Protein AF-A0A967WYF0-F1 (afdb_monomer_lite)

Sequence (101 aa):
PEKAGAIAKSAGIEVDSYGFCQTQPFQPVETSRRGVYVCGAFAEPKDIPDSVIEAGGAAAAALATIGQARGTLVVPPEYPPEAPVSPEEEPRVGVFICSCG

Foldseek 3Di:
DVCLVVVCVVVVFDADPVSAFDDDPVGLQDTPDPLHGDADPSSHDDDLLRRLVSVVVNVVSNCVVCVVCPPVPDDDDDDDPDDDDDPPDDDDDDDDDDPSD

pLDDT: mean 90.47, std 8.43, range [52.16, 97.12]

Secondary structure (DSSP, 8-state):
-TTHHHHHHHTT--B-TTSSBP-BTTBTTB-SSTT-B--GGGTSS--HHHHHHHHHHHHHHHHHHHGGGTTTTPPPP-PPPPPPPPTTSPP----------

Structure (mmCIF, N/CA/C/O backbone):
data_AF-A0A967WYF0-F1
#
_entry.id   AF-A0A967WYF0-F1
#
loop_
_atom_site.group_PDB
_atom_site.id
_atom_site.type_symbol
_atom_site.label_atom_id
_atom_site.label_alt_id
_atom_site.label_comp_id
_atom_site.label_asym_id
_atom_site.label_entity_id
_atom_site.label_seq_id
_atom_site.pdbx_PDB_ins_code
_atom_site.Cartn_x
_atom_site.Cartn_y
_atom_site.Cartn_z
_atom_site.occupancy
_atom_site.B_iso_or_equiv
_atom_site.auth_seq_id
_atom_site.auth_comp_id
_atom_site.auth_asym_id
_atom_site.auth_atom_id
_atom_site.pdbx_PDB_model_num
ATOM 1 N N . PRO A 1 1 ? -14.049 12.639 1.371 1.00 56.12 1 PRO A N 1
ATOM 2 C CA . PRO A 1 1 ? -14.210 12.470 -0.099 1.00 56.12 1 PRO A CA 1
ATOM 3 C C . PRO A 1 1 ? -15.613 11.946 -0.441 1.00 56.12 1 PRO A C 1
ATOM 5 O O . PRO A 1 1 ? -16.011 10.923 0.101 1.00 56.12 1 PRO A O 1
ATOM 8 N N . GLU A 1 2 ? -16.362 12.627 -1.313 1.00 64.62 2 GLU A N 1
ATOM 9 C CA . GLU A 1 2 ? -17.789 12.351 -1.608 1.00 64.62 2 GLU A CA 1
ATOM 10 C C . GLU A 1 2 ? -18.101 10.877 -1.944 1.00 64.62 2 GLU A C 1
ATOM 12 O O . GLU A 1 2 ? -19.165 10.364 -1.611 1.00 64.62 2 GLU A O 1
ATOM 17 N N . LYS A 1 3 ? -17.147 10.164 -2.557 1.00 74.56 3 LYS A N 1
ATOM 18 C CA . LYS A 1 3 ? -17.289 8.750 -2.953 1.00 74.56 3 LYS A CA 1
ATOM 19 C C . LYS A 1 3 ? -16.728 7.741 -1.945 1.00 74.56 3 LYS A C 1
ATOM 21 O O . LYS A 1 3 ? -16.908 6.540 -2.133 1.00 74.56 3 LYS A O 1
ATOM 26 N N . ALA A 1 4 ? -16.061 8.197 -0.885 1.00 79.94 4 ALA A N 1
ATOM 27 C CA . ALA A 1 4 ? -15.383 7.318 0.069 1.00 79.94 4 ALA A CA 1
ATOM 28 C C . ALA A 1 4 ? -16.359 6.366 0.777 1.00 79.94 4 ALA A C 1
ATOM 30 O O . ALA A 1 4 ? -16.087 5.174 0.863 1.00 79.94 4 ALA A O 1
ATOM 31 N N . GLY A 1 5 ? -17.544 6.850 1.168 1.00 85.81 5 GLY A N 1
ATOM 32 C CA . GLY A 1 5 ? -18.572 6.011 1.794 1.00 85.81 5 GLY A CA 1
ATOM 33 C C . GLY A 1 5 ? -19.100 4.896 0.882 1.00 85.81 5 GLY A C 1
ATOM 34 O O . GLY A 1 5 ? -19.358 3.786 1.343 1.00 85.81 5 GLY A O 1
ATOM 35 N N . ALA A 1 6 ? -19.209 5.145 -0.428 1.00 88.81 6 ALA A N 1
ATOM 36 C CA . ALA A 1 6 ? -19.631 4.123 -1.387 1.00 88.81 6 ALA A CA 1
ATOM 37 C C . ALA A 1 6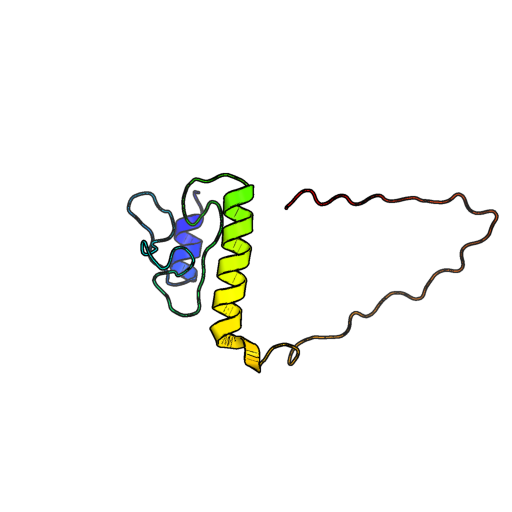 ? -18.571 3.019 -1.549 1.00 88.81 6 ALA A C 1
ATOM 39 O O . ALA A 1 6 ? -18.914 1.835 -1.615 1.00 88.81 6 ALA A O 1
ATOM 40 N N . ILE A 1 7 ? -17.289 3.400 -1.570 1.00 88.94 7 ILE A N 1
ATOM 41 C CA . ILE A 1 7 ? -16.162 2.459 -1.626 1.00 88.94 7 ILE A CA 1
ATOM 42 C C . ILE A 1 7 ? -16.082 1.662 -0.324 1.00 88.94 7 ILE A C 1
ATOM 44 O O . ILE A 1 7 ? -16.019 0.439 -0.385 1.00 88.94 7 ILE A O 1
ATOM 48 N N . ALA A 1 8 ? -16.175 2.323 0.832 1.00 93.44 8 ALA A N 1
ATOM 49 C CA . ALA A 1 8 ? -16.162 1.672 2.140 1.00 93.44 8 ALA A CA 1
ATOM 50 C C . ALA A 1 8 ? -17.283 0.632 2.268 1.00 93.44 8 ALA A C 1
ATOM 52 O O . ALA A 1 8 ? -17.031 -0.519 2.618 1.00 93.44 8 ALA A O 1
ATOM 53 N N . LYS A 1 9 ? -18.508 0.990 1.863 1.00 93.44 9 LYS A N 1
ATOM 54 C CA . LYS A 1 9 ? -19.650 0.068 1.835 1.00 93.44 9 LYS A CA 1
ATOM 55 C C . LYS A 1 9 ? -19.420 -1.121 0.898 1.00 93.44 9 LYS A C 1
ATOM 57 O O . LYS A 1 9 ? -19.695 -2.254 1.279 1.00 93.44 9 LYS A O 1
ATOM 62 N N . SER A 1 10 ? -18.903 -0.881 -0.307 1.00 92.62 10 SER A N 1
ATOM 63 C CA . SER A 1 10 ? -18.611 -1.946 -1.285 1.00 92.62 10 SER A CA 1
ATOM 64 C C . SER A 1 10 ? -17.487 -2.871 -0.806 1.00 92.62 10 SER A C 1
ATOM 66 O O . SER A 1 10 ? -17.520 -4.079 -1.029 1.00 92.62 10 SER A O 1
ATOM 68 N N . ALA A 1 11 ? -16.509 -2.306 -0.101 1.00 92.62 11 ALA A N 1
ATOM 69 C CA . ALA A 1 11 ? -15.426 -3.024 0.548 1.00 92.62 11 ALA A CA 1
ATOM 70 C C . ALA A 1 11 ? -15.814 -3.574 1.931 1.00 92.62 11 ALA A C 1
ATOM 72 O O . ALA A 1 11 ? -14.972 -4.193 2.565 1.00 92.62 11 ALA A O 1
ATOM 73 N N . GLY A 1 12 ? -17.051 -3.400 2.405 1.00 95.69 12 GLY A N 1
ATOM 74 C CA . GLY A 1 12 ? -17.504 -3.900 3.706 1.00 95.69 12 GLY A CA 1
ATOM 75 C C . GLY A 1 12 ? -16.617 -3.484 4.884 1.00 95.69 12 GLY A C 1
ATOM 76 O O . GLY A 1 12 ? -16.373 -4.313 5.756 1.00 95.69 12 GLY A O 1
ATOM 77 N N . ILE A 1 13 ? -16.104 -2.251 4.874 1.00 96.56 13 ILE A N 1
ATOM 78 C CA . ILE A 1 13 ? -15.282 -1.675 5.947 1.00 96.56 13 ILE A CA 1
ATOM 79 C C . ILE A 1 13 ? -16.029 -0.541 6.646 1.00 96.56 13 ILE A C 1
ATOM 81 O O . ILE A 1 13 ? -16.864 0.141 6.047 1.00 96.56 13 ILE A O 1
ATOM 85 N N . GLU A 1 14 ? -15.717 -0.348 7.920 1.00 96.19 14 GLU A N 1
ATOM 86 C CA . GLU A 1 14 ? -16.271 0.718 8.747 1.00 96.19 14 GLU A CA 1
ATOM 87 C C . GLU A 1 14 ? -15.532 2.036 8.506 1.00 96.19 14 GLU A C 1
ATOM 89 O O . GLU A 1 14 ? -14.349 2.062 8.150 1.00 96.19 14 GLU A O 1
ATOM 94 N N . VAL A 1 15 ? -16.251 3.137 8.708 1.00 94.75 15 VAL A N 1
ATOM 95 C CA . VAL A 1 15 ? -15.702 4.492 8.673 1.00 94.75 15 VAL A CA 1
ATOM 96 C C . VAL A 1 15 ? -15.937 5.176 10.010 1.00 94.75 15 VAL A C 1
ATOM 98 O O . VAL A 1 15 ? -16.920 4.880 10.691 1.00 94.75 15 VAL A O 1
ATOM 101 N N . ASP A 1 16 ? -15.041 6.085 10.367 1.00 93.25 16 ASP A N 1
ATOM 102 C CA . ASP A 1 16 ? -15.153 6.889 11.577 1.00 93.25 16 ASP A CA 1
ATOM 103 C C . ASP A 1 16 ? -16.221 7.996 11.436 1.00 93.25 16 ASP A C 1
ATOM 105 O O . ASP A 1 16 ? -16.887 8.150 10.405 1.00 93.25 16 ASP A O 1
ATOM 109 N N . SER A 1 17 ? -16.378 8.819 12.478 1.00 92.62 17 SER A N 1
ATOM 110 C CA . SER A 1 17 ? -17.332 9.938 12.486 1.00 92.62 17 SER A CA 1
ATOM 111 C C . SER A 1 17 ? -17.039 11.037 11.457 1.00 92.62 17 SER A C 1
ATOM 113 O O . SER A 1 17 ? -17.891 11.892 11.220 1.00 92.62 17 SER A O 1
ATOM 115 N N . TYR A 1 18 ? -15.846 11.039 10.865 1.00 91.62 18 TYR A N 1
ATOM 116 C CA . TYR A 1 18 ? -15.395 12.000 9.861 1.00 91.62 18 TYR A CA 1
ATOM 117 C C . TYR A 1 18 ? -15.435 11.416 8.437 1.00 91.62 18 TYR A C 1
ATOM 119 O O . TYR A 1 18 ? -15.216 12.139 7.462 1.00 91.62 18 TYR A O 1
ATOM 127 N N . GLY A 1 19 ? -15.762 10.128 8.297 1.00 91.25 19 GLY A N 1
ATOM 128 C CA . GLY A 1 19 ? -15.833 9.424 7.021 1.00 91.25 19 GLY A CA 1
ATOM 129 C C . GLY A 1 19 ? -14.484 8.916 6.501 1.00 91.25 19 GLY A C 1
ATOM 130 O O . GLY A 1 19 ? -14.385 8.621 5.304 1.00 91.25 19 GLY A O 1
ATOM 131 N N . PHE A 1 20 ? -13.464 8.825 7.358 1.00 93.62 20 PHE A N 1
ATOM 132 C CA . PHE A 1 20 ? -12.204 8.126 7.081 1.00 93.62 20 PHE A CA 1
ATOM 133 C C . PHE A 1 20 ? -12.306 6.657 7.479 1.00 93.62 20 PHE A C 1
ATOM 135 O O . PHE A 1 20 ? -13.260 6.247 8.136 1.00 93.62 20 PHE A O 1
ATOM 142 N N . CYS A 1 21 ? -11.355 5.834 7.048 1.00 95.44 21 CYS A N 1
ATOM 143 C CA . CYS A 1 21 ? -11.331 4.428 7.430 1.00 95.44 21 CYS A CA 1
ATOM 144 C C . CYS A 1 21 ? -11.205 4.279 8.949 1.00 95.44 21 CYS A C 1
ATOM 146 O O . CYS A 1 21 ? -10.296 4.836 9.555 1.00 95.44 21 CYS A O 1
ATOM 148 N N . GLN A 1 22 ? -12.063 3.460 9.555 1.00 95.31 22 GLN A N 1
ATOM 149 C CA . GLN A 1 22 ? -11.897 3.098 10.957 1.00 95.31 22 GLN A CA 1
ATOM 150 C C . GLN A 1 22 ? -10.697 2.147 11.100 1.00 95.31 22 GLN A C 1
ATOM 152 O O . GLN A 1 22 ? -10.676 1.074 10.491 1.00 95.31 22 GLN A O 1
ATOM 157 N N . THR A 1 23 ? -9.720 2.534 11.919 1.00 95.19 23 THR A N 1
ATOM 158 C CA . THR A 1 23 ? -8.519 1.746 12.255 1.00 95.19 23 THR A CA 1
ATOM 159 C C . THR A 1 23 ? -8.358 1.647 13.778 1.00 95.19 23 THR A C 1
ATOM 161 O O . THR A 1 23 ? -9.156 2.216 14.536 1.00 95.19 23 THR A O 1
ATOM 164 N N . GLN A 1 24 ? -7.357 0.891 14.248 1.00 92.44 24 GLN A N 1
ATOM 165 C CA . GLN A 1 24 ? -6.993 0.825 15.669 1.00 92.44 24 GLN A CA 1
ATOM 166 C C . GLN A 1 24 ? -5.605 1.430 15.928 1.00 92.44 24 GLN A C 1
ATOM 168 O O . GLN A 1 24 ? -4.722 1.280 15.084 1.00 92.44 24 GLN A O 1
ATOM 173 N N . PRO A 1 25 ? -5.350 2.020 17.116 1.00 89.00 25 PRO A N 1
ATOM 174 C CA . PRO A 1 25 ? -4.093 2.722 17.408 1.00 89.00 25 PRO A CA 1
ATOM 175 C C . PRO A 1 25 ? -2.809 1.909 17.184 1.00 89.00 25 PRO A C 1
ATOM 177 O O . PRO A 1 25 ? -1.777 2.469 16.834 1.00 89.00 25 PRO A O 1
ATOM 180 N N . PHE A 1 26 ? -2.858 0.587 17.379 1.00 92.38 26 PHE A N 1
ATOM 181 C CA . PHE A 1 26 ? -1.705 -0.308 17.205 1.00 92.38 26 PHE A CA 1
ATOM 182 C C . PHE A 1 26 ? -1.744 -1.116 15.901 1.00 92.38 26 PHE A C 1
ATOM 184 O O . PHE A 1 26 ? -0.888 -1.968 15.678 1.00 92.38 26 PHE A O 1
ATOM 191 N N . GLN A 1 27 ? -2.740 -0.867 15.051 1.00 92.94 27 GLN A N 1
ATOM 192 C CA . GLN A 1 27 ? -2.933 -1.515 13.752 1.00 92.94 27 GLN A CA 1
ATOM 193 C C . GLN A 1 27 ? -3.389 -0.458 12.728 1.00 92.94 27 GLN A C 1
ATOM 195 O O . GLN A 1 27 ? -4.497 -0.544 12.197 1.00 92.94 27 GLN A O 1
ATOM 200 N N . PRO A 1 28 ? -2.561 0.569 12.456 1.00 93.44 28 PRO A N 1
ATOM 201 C CA . PRO A 1 28 ? -2.987 1.757 11.707 1.00 93.44 28 PRO A CA 1
ATOM 202 C C . PRO A 1 28 ? -3.302 1.476 10.230 1.00 93.44 28 PRO A C 1
ATOM 204 O O . PRO A 1 28 ? -3.989 2.259 9.586 1.00 93.44 28 PRO A O 1
ATOM 207 N N . VAL A 1 29 ? -2.830 0.347 9.695 1.00 96.81 29 VAL A N 1
ATOM 208 C CA . VAL A 1 29 ? -3.069 -0.076 8.306 1.00 96.81 29 VAL A CA 1
ATOM 209 C C . VAL A 1 29 ? -4.160 -1.142 8.180 1.00 96.81 29 VAL A C 1
ATOM 211 O O . VAL A 1 29 ? -4.502 -1.538 7.066 1.00 96.81 29 VAL A O 1
ATOM 214 N N . GLU A 1 30 ? -4.704 -1.641 9.294 1.00 96.81 30 GLU A N 1
ATOM 215 C CA 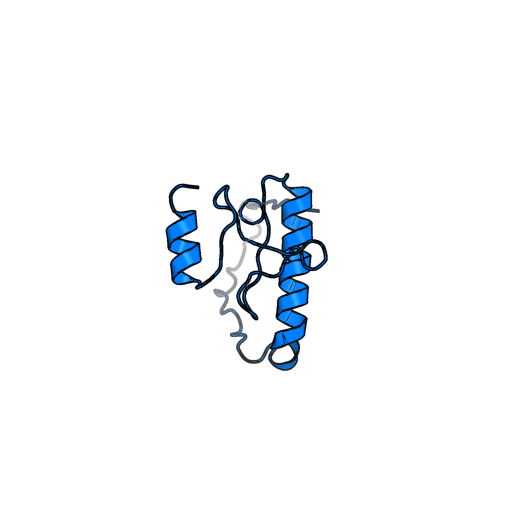. GLU A 1 30 ? -5.782 -2.632 9.283 1.00 96.81 30 GLU A CA 1
ATOM 216 C C . GLU A 1 30 ? -7.144 -1.942 9.329 1.00 96.81 30 GLU A C 1
ATOM 218 O O . GLU A 1 30 ? -7.387 -1.044 10.133 1.00 96.81 30 GLU A O 1
ATOM 223 N N . THR A 1 31 ? -8.050 -2.386 8.460 1.00 97.06 31 THR A N 1
ATOM 224 C CA . THR A 1 31 ? -9.450 -1.947 8.487 1.00 97.06 31 THR A CA 1
ATOM 225 C C . THR A 1 31 ? -10.275 -2.831 9.423 1.00 97.06 31 THR A C 1
ATOM 227 O O . THR A 1 31 ? -9.806 -3.866 9.897 1.00 97.06 31 THR A O 1
ATOM 230 N N . SER A 1 32 ? -11.556 -2.506 9.616 1.00 96.38 32 SER A N 1
ATOM 231 C CA . SER A 1 32 ? -12.483 -3.391 10.339 1.00 96.38 32 SER A CA 1
ATOM 232 C C . SER A 1 32 ? -12.696 -4.760 9.668 1.00 96.38 32 SER A C 1
ATOM 234 O O . SER A 1 32 ? -13.195 -5.691 10.305 1.00 96.38 32 SER A O 1
ATOM 236 N N . ARG A 1 33 ? -12.308 -4.924 8.391 1.00 96.00 33 ARG A N 1
ATOM 237 C CA . ARG A 1 33 ? -12.411 -6.189 7.655 1.00 96.00 33 ARG A CA 1
ATOM 238 C C . ARG A 1 33 ? -11.041 -6.833 7.475 1.00 96.00 33 ARG A C 1
ATOM 240 O O . ARG A 1 33 ? -10.194 -6.343 6.730 1.00 96.00 33 ARG A O 1
ATOM 247 N N . ARG A 1 34 ? -10.862 -8.017 8.065 1.00 94.50 34 ARG A N 1
ATOM 248 C CA . ARG A 1 34 ? -9.642 -8.821 7.903 1.00 94.50 34 ARG A CA 1
ATOM 249 C C . ARG A 1 34 ? -9.328 -9.077 6.423 1.00 94.50 34 ARG A C 1
ATOM 251 O O . ARG A 1 34 ? -10.206 -9.460 5.652 1.00 94.50 34 ARG A O 1
ATOM 258 N N . GLY A 1 35 ? -8.060 -8.902 6.052 1.00 94.00 35 GLY A N 1
ATOM 259 C CA . GLY A 1 35 ? -7.585 -9.042 4.671 1.00 94.00 35 GLY A CA 1
ATOM 260 C C . GLY A 1 35 ? -7.832 -7.811 3.792 1.00 94.00 35 GLY A C 1
ATOM 261 O O . GLY A 1 35 ? -7.456 -7.826 2.622 1.00 94.00 35 GLY A O 1
ATOM 262 N N . VAL A 1 36 ? -8.434 -6.749 4.337 1.00 96.25 36 VAL A N 1
ATOM 263 C CA . VAL A 1 36 ? -8.481 -5.420 3.721 1.00 96.25 36 VAL A CA 1
ATOM 264 C C . VAL A 1 36 ? -7.654 -4.462 4.556 1.00 96.25 36 VAL A C 1
ATOM 266 O O . VAL A 1 36 ? -7.826 -4.368 5.772 1.00 96.25 36 VAL A O 1
ATOM 269 N N . TYR A 1 37 ? -6.782 -3.738 3.870 1.00 96.88 37 TYR A N 1
ATOM 270 C CA . TYR A 1 37 ? -5.829 -2.810 4.458 1.00 96.88 37 TYR A CA 1
ATOM 271 C C . TYR A 1 37 ? -6.055 -1.410 3.892 1.00 96.88 37 TYR A C 1
ATOM 273 O O . TYR A 1 37 ? -6.606 -1.258 2.797 1.00 96.88 37 TYR A O 1
ATOM 281 N N . VAL A 1 38 ? -5.631 -0.396 4.638 1.00 96.62 38 VAL A N 1
ATOM 282 C CA . VAL A 1 38 ? -5.739 1.015 4.263 1.00 96.62 38 VAL A CA 1
ATOM 283 C C . VAL A 1 38 ? -4.371 1.688 4.329 1.00 96.62 38 VAL A C 1
ATOM 285 O O . VAL A 1 38 ? -3.522 1.318 5.134 1.00 96.62 38 VAL A O 1
ATOM 288 N N . CYS A 1 39 ? -4.160 2.674 3.463 1.00 96.12 39 CYS A N 1
ATOM 289 C CA . CYS A 1 39 ? -3.018 3.575 3.509 1.00 96.12 39 CYS A CA 1
ATOM 290 C C . CYS A 1 39 ? -3.391 4.939 2.918 1.00 96.12 39 CYS A C 1
ATOM 292 O O . CYS A 1 39 ? -4.305 5.053 2.091 1.00 96.12 39 CYS A O 1
ATOM 294 N N . GLY A 1 40 ? -2.645 5.967 3.303 1.00 94.94 40 GLY A N 1
ATOM 295 C CA . GLY A 1 40 ? -2.754 7.310 2.752 1.00 94.94 40 GLY A CA 1
ATOM 296 C C . GLY A 1 40 ? -3.954 8.092 3.276 1.00 94.94 40 GLY A C 1
ATOM 297 O O . GLY A 1 40 ? -4.513 7.808 4.336 1.00 94.94 40 GLY A O 1
ATOM 298 N N . ALA A 1 41 ? -4.366 9.100 2.509 1.00 93.88 41 ALA A N 1
ATOM 299 C CA . ALA A 1 41 ? -5.332 10.109 2.949 1.00 93.88 41 ALA A CA 1
ATOM 300 C C . ALA A 1 41 ? -6.752 9.582 3.248 1.00 93.88 41 ALA A C 1
ATOM 302 O O . ALA A 1 41 ? -7.567 10.310 3.808 1.00 93.88 41 ALA A O 1
ATOM 303 N N . PHE A 1 42 ? -7.087 8.344 2.859 1.00 94.19 42 PHE A N 1
ATOM 304 C CA . PHE A 1 42 ? -8.357 7.732 3.260 1.00 94.19 42 PHE A CA 1
ATOM 305 C C . PHE A 1 42 ? -8.315 7.160 4.685 1.00 94.19 42 PHE A C 1
ATOM 307 O O . PHE A 1 42 ? -9.369 7.057 5.308 1.00 94.19 42 PHE A O 1
ATOM 314 N N . ALA A 1 43 ? -7.135 6.817 5.214 1.00 94.00 43 ALA A N 1
ATOM 315 C CA . ALA A 1 43 ? -7.016 6.373 6.603 1.00 94.00 43 ALA A CA 1
ATOM 316 C C . ALA A 1 43 ? -7.227 7.543 7.576 1.00 94.00 43 ALA A C 1
ATOM 318 O O . ALA A 1 43 ? -7.926 7.395 8.563 1.00 94.00 43 ALA A O 1
ATOM 319 N N . GLU A 1 44 ? -6.657 8.706 7.256 1.00 93.38 44 GLU A N 1
ATOM 320 C CA . GLU A 1 44 ? -6.783 9.975 7.987 1.00 93.38 44 GLU A CA 1
ATOM 321 C C . GLU A 1 44 ? -6.065 11.085 7.188 1.00 93.38 44 GLU A C 1
ATOM 323 O O . GLU A 1 44 ? -5.267 10.760 6.297 1.00 93.38 44 GLU A O 1
ATOM 328 N N . PRO A 1 45 ? -6.310 12.383 7.463 1.00 93.62 45 PRO A N 1
ATOM 329 C CA . PRO A 1 45 ? -5.552 13.481 6.865 1.00 93.62 45 PRO A CA 1
ATOM 330 C C . PRO A 1 45 ? -4.062 13.398 7.218 1.00 93.62 45 PRO A C 1
ATOM 332 O O . PRO A 1 45 ? -3.696 13.494 8.385 1.00 93.62 45 PRO A O 1
ATOM 335 N N . LYS A 1 46 ? -3.204 13.264 6.206 1.00 92.69 46 LYS A N 1
ATOM 336 C CA . LYS A 1 46 ? -1.748 13.165 6.364 1.00 92.69 46 LYS A CA 1
ATOM 337 C C . LYS A 1 46 ? -1.007 13.648 5.123 1.00 92.69 46 LYS A C 1
ATOM 339 O O . LYS A 1 46 ? -1.638 13.923 4.097 1.00 92.69 46 LYS A O 1
ATOM 344 N N . ASP A 1 47 ? 0.313 13.764 5.223 1.00 94.69 47 ASP A N 1
ATOM 345 C CA . ASP A 1 47 ? 1.170 14.183 4.119 1.00 94.69 47 ASP A CA 1
ATOM 346 C C . ASP A 1 47 ? 1.601 13.011 3.210 1.00 94.69 47 ASP A C 1
ATOM 348 O O . ASP A 1 47 ? 1.152 11.865 3.345 1.00 94.69 47 ASP A O 1
ATOM 352 N N . ILE A 1 48 ? 2.406 13.328 2.192 1.00 94.19 48 ILE A N 1
ATOM 353 C CA . ILE A 1 48 ? 2.872 12.345 1.206 1.00 94.19 48 ILE A CA 1
ATOM 354 C C . ILE A 1 48 ? 3.821 11.316 1.846 1.00 94.19 48 ILE A C 1
ATOM 356 O O . ILE A 1 48 ? 3.556 10.128 1.655 1.00 94.19 48 ILE A O 1
ATOM 360 N N . PRO A 1 49 ? 4.882 11.709 2.583 1.00 93.75 49 PRO A N 1
ATOM 361 C CA . PRO A 1 49 ? 5.754 10.754 3.268 1.00 93.75 49 PRO A CA 1
ATOM 362 C C . PRO A 1 49 ? 4.996 9.745 4.131 1.00 93.75 49 PRO A C 1
ATOM 364 O O . PRO A 1 49 ? 5.175 8.538 3.951 1.00 93.75 49 PRO A O 1
ATOM 367 N N . ASP A 1 50 ? 4.079 10.210 4.981 1.00 93.19 50 ASP A N 1
ATOM 368 C CA . ASP A 1 50 ? 3.297 9.326 5.850 1.00 93.19 50 ASP A CA 1
ATOM 369 C C . ASP A 1 50 ? 2.432 8.362 5.028 1.00 93.19 50 ASP A C 1
ATOM 371 O O . ASP A 1 50 ? 2.347 7.167 5.319 1.00 93.19 50 ASP A O 1
ATOM 375 N N . SER A 1 51 ? 1.843 8.852 3.932 1.00 94.94 51 SER A N 1
ATOM 376 C CA . SER A 1 51 ? 1.062 8.021 3.009 1.00 94.94 51 SER A CA 1
ATOM 377 C C . SER A 1 51 ? 1.896 6.909 2.366 1.00 94.94 51 SER A C 1
ATOM 379 O O . SER A 1 51 ? 1.404 5.791 2.197 1.00 94.94 51 SER A O 1
ATOM 381 N N . VAL A 1 52 ? 3.147 7.197 1.996 1.00 95.19 52 VAL A N 1
ATOM 382 C CA . VAL A 1 52 ? 4.054 6.205 1.401 1.00 95.19 52 VAL A CA 1
ATOM 383 C C . VAL A 1 52 ? 4.499 5.179 2.442 1.00 95.19 52 VAL A C 1
ATOM 385 O O . VAL A 1 52 ? 4.506 3.979 2.153 1.00 95.19 52 VAL A O 1
ATOM 388 N N . ILE A 1 53 ? 4.816 5.622 3.659 1.00 94.06 53 ILE A N 1
ATOM 389 C CA . ILE A 1 53 ? 5.185 4.739 4.773 1.00 94.06 53 ILE A CA 1
ATOM 390 C C . ILE A 1 53 ? 4.046 3.757 5.068 1.00 94.06 53 ILE A C 1
ATOM 392 O O . ILE A 1 53 ? 4.267 2.543 5.129 1.00 94.06 53 ILE A O 1
ATOM 396 N N . GLU A 1 54 ? 2.810 4.250 5.174 1.00 95.50 54 GLU A N 1
ATOM 397 C CA . GLU A 1 54 ? 1.635 3.398 5.364 1.00 95.50 54 GLU A CA 1
ATOM 398 C C . GLU A 1 54 ? 1.404 2.440 4.198 1.00 95.50 54 GLU A C 1
ATOM 400 O O . GLU A 1 54 ? 1.028 1.292 4.427 1.00 95.50 54 GLU A O 1
ATOM 405 N N . ALA A 1 55 ? 1.639 2.868 2.954 1.00 96.56 55 ALA A N 1
ATOM 406 C CA . ALA A 1 55 ? 1.498 1.990 1.793 1.00 96.56 55 ALA A CA 1
ATOM 407 C C . ALA A 1 55 ? 2.452 0.788 1.887 1.00 96.56 55 ALA A C 1
ATOM 409 O O . ALA A 1 55 ? 2.052 -0.349 1.617 1.00 96.56 55 ALA A O 1
ATOM 410 N N . GLY A 1 56 ? 3.686 1.016 2.347 1.00 96.31 56 GLY A N 1
ATOM 411 C CA . GLY A 1 56 ? 4.633 -0.052 2.667 1.00 96.31 56 GLY A CA 1
ATOM 412 C C . GLY A 1 56 ? 4.126 -0.973 3.782 1.00 96.31 56 GLY A C 1
ATOM 413 O O . GLY A 1 56 ? 4.165 -2.197 3.636 1.00 96.31 56 GLY A O 1
ATOM 414 N N . GLY A 1 57 ? 3.592 -0.401 4.864 1.00 95.81 57 GLY A N 1
ATOM 415 C CA . GLY A 1 57 ? 3.004 -1.155 5.978 1.00 95.81 57 GLY A CA 1
ATOM 416 C C . GLY A 1 57 ? 1.815 -2.027 5.558 1.00 95.81 57 GLY A C 1
ATOM 417 O O . GLY A 1 57 ? 1.772 -3.215 5.881 1.00 95.81 57 GLY A O 1
ATOM 418 N N . ALA A 1 58 ? 0.887 -1.475 4.776 1.00 97.12 58 ALA A N 1
ATOM 419 C CA . ALA A 1 58 ? -0.267 -2.189 4.235 1.00 97.12 58 ALA A CA 1
ATOM 420 C C . ALA A 1 58 ? 0.161 -3.337 3.305 1.00 97.12 58 ALA A C 1
ATOM 422 O O . ALA A 1 58 ? -0.364 -4.449 3.405 1.00 97.12 58 ALA A O 1
ATOM 423 N N . ALA A 1 59 ? 1.158 -3.107 2.442 1.00 96.44 59 ALA A N 1
ATOM 424 C CA . ALA A 1 59 ? 1.718 -4.148 1.581 1.00 96.44 59 ALA A CA 1
ATOM 425 C C . ALA A 1 59 ? 2.377 -5.275 2.394 1.00 96.44 59 ALA A C 1
ATOM 427 O O . ALA A 1 59 ? 2.164 -6.453 2.098 1.00 96.44 59 ALA A O 1
ATOM 428 N N . ALA A 1 60 ? 3.135 -4.935 3.440 1.00 95.94 60 ALA A N 1
ATOM 429 C CA . ALA A 1 60 ? 3.745 -5.915 4.335 1.00 95.94 60 ALA A CA 1
ATOM 430 C C . ALA A 1 60 ? 2.687 -6.745 5.085 1.00 95.94 60 ALA A C 1
ATOM 432 O O . ALA A 1 60 ? 2.804 -7.969 5.145 1.00 95.94 60 ALA A O 1
ATOM 433 N N . ALA A 1 61 ? 1.625 -6.112 5.591 1.00 95.88 61 ALA A N 1
ATOM 434 C CA . ALA A 1 61 ? 0.525 -6.794 6.274 1.00 95.88 61 ALA A CA 1
ATOM 435 C C . ALA A 1 61 ? -0.249 -7.737 5.334 1.00 95.88 61 ALA A C 1
ATOM 437 O O . ALA A 1 61 ? -0.559 -8.877 5.698 1.00 95.88 61 ALA A O 1
ATOM 438 N N . ALA A 1 62 ? -0.489 -7.312 4.090 1.00 95.75 62 ALA A N 1
ATOM 439 C CA . ALA A 1 62 ? -1.067 -8.172 3.064 1.00 95.75 62 ALA A CA 1
ATOM 440 C C . ALA A 1 62 ? -0.156 -9.373 2.769 1.00 95.75 62 ALA A C 1
ATOM 442 O O . ALA A 1 62 ? -0.615 -10.517 2.791 1.00 95.75 62 ALA A O 1
ATOM 443 N N . LEU A 1 63 ? 1.145 -9.144 2.568 1.00 95.44 63 LEU A N 1
ATOM 444 C CA . LEU A 1 63 ? 2.128 -10.206 2.330 1.00 95.44 63 LEU A CA 1
ATOM 445 C C . LEU A 1 63 ? 2.264 -11.172 3.510 1.00 95.44 63 LEU A C 1
ATOM 447 O O . LEU A 1 63 ? 2.474 -12.359 3.279 1.00 95.44 63 LEU A O 1
ATOM 451 N N . ALA A 1 64 ? 2.089 -10.725 4.752 1.00 94.62 64 ALA A N 1
ATOM 452 C CA . ALA A 1 64 ? 2.045 -11.629 5.900 1.00 94.62 64 ALA A CA 1
ATOM 453 C C . ALA A 1 64 ? 0.886 -12.640 5.797 1.00 94.62 64 ALA A C 1
ATOM 455 O O . ALA A 1 64 ? 0.998 -13.762 6.287 1.00 94.62 64 ALA A O 1
ATOM 456 N N . THR A 1 65 ? -0.203 -12.269 5.114 1.00 93.44 65 THR A N 1
ATOM 457 C CA . THR A 1 65 ? -1.368 -13.136 4.888 1.00 93.44 65 THR A CA 1
ATOM 458 C C . THR A 1 65 ? -1.221 -14.006 3.637 1.00 93.44 65 THR A C 1
ATOM 460 O O . THR A 1 65 ? -1.519 -15.197 3.687 1.00 93.44 65 THR A O 1
ATOM 463 N N . ILE A 1 66 ? -0.772 -13.439 2.510 1.00 94.25 66 ILE A N 1
ATOM 464 C CA . ILE A 1 66 ? -0.766 -14.125 1.198 1.00 94.25 66 ILE A CA 1
ATOM 465 C C . ILE A 1 66 ? 0.632 -14.470 0.667 1.00 94.25 66 ILE A C 1
ATOM 467 O O . ILE A 1 66 ? 0.774 -14.913 -0.471 1.00 94.25 66 ILE A O 1
ATOM 471 N N . GLY A 1 67 ? 1.683 -14.278 1.463 1.00 94.00 67 GLY A N 1
ATOM 472 C CA . GLY A 1 67 ? 3.074 -14.342 1.006 1.00 94.00 67 GLY A CA 1
ATOM 473 C C . GLY A 1 67 ? 3.486 -15.687 0.411 1.00 94.00 67 GLY A C 1
ATOM 474 O O . GLY A 1 67 ? 4.293 -15.715 -0.515 1.00 94.00 67 GLY A O 1
ATOM 475 N N . GLN A 1 68 ? 2.885 -16.792 0.864 1.00 95.00 68 GLN A N 1
ATOM 476 C CA . GLN A 1 68 ? 3.136 -18.126 0.302 1.00 95.00 68 GLN A CA 1
ATOM 477 C C . GLN A 1 68 ? 2.680 -18.259 -1.160 1.00 95.00 68 GLN A C 1
ATOM 479 O O . GLN A 1 68 ? 3.242 -19.0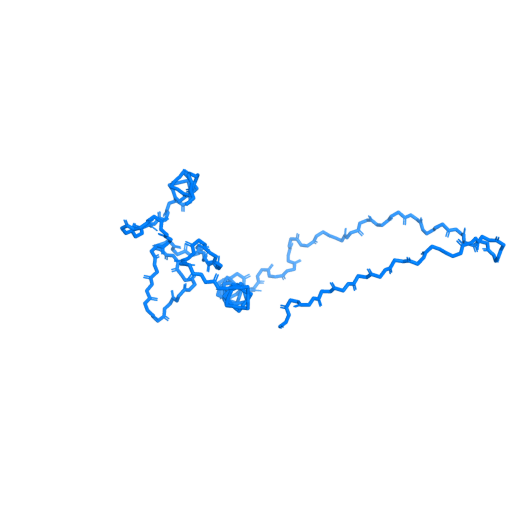56 -1.902 1.00 95.00 68 GLN A O 1
ATOM 484 N N . ALA A 1 69 ? 1.697 -17.464 -1.593 1.00 93.44 69 ALA A N 1
AT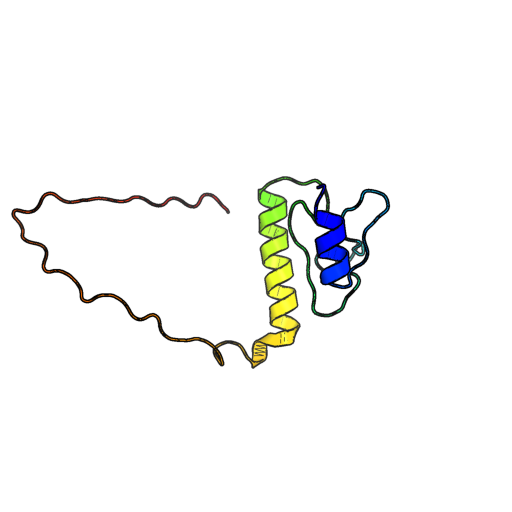OM 485 C CA . ALA A 1 69 ? 1.207 -17.447 -2.970 1.00 93.44 69 ALA A CA 1
ATOM 486 C C . ALA A 1 69 ? 1.968 -16.450 -3.866 1.00 93.44 69 ALA A C 1
ATOM 488 O O . ALA A 1 69 ? 1.624 -16.286 -5.042 1.00 93.44 69 ALA A O 1
ATOM 489 N N . ARG A 1 70 ? 2.995 -15.760 -3.349 1.00 91.50 70 ARG A N 1
ATOM 490 C CA . ARG A 1 70 ? 3.762 -14.777 -4.124 1.00 91.50 70 ARG A CA 1
ATOM 491 C C . ARG A 1 70 ? 4.365 -15.436 -5.366 1.00 91.50 70 ARG A C 1
ATOM 493 O O . ARG A 1 70 ? 5.026 -16.462 -5.276 1.00 91.50 70 ARG A O 1
ATOM 500 N N . GLY A 1 71 ? 4.149 -14.825 -6.528 1.00 90.56 71 GLY A N 1
ATOM 501 C CA . GLY A 1 71 ? 4.676 -15.325 -7.801 1.00 90.56 71 GLY A CA 1
ATOM 502 C C . GLY A 1 71 ? 3.779 -16.337 -8.519 1.00 90.56 71 GLY A C 1
ATOM 503 O O . GLY A 1 71 ? 3.969 -16.549 -9.708 1.00 90.56 71 GLY A O 1
ATOM 504 N N . THR A 1 72 ? 2.771 -16.912 -7.854 1.00 94.19 72 THR A N 1
ATOM 505 C CA . THR A 1 72 ? 1.936 -17.980 -8.446 1.00 94.19 72 THR A CA 1
ATOM 506 C C . THR A 1 72 ? 1.002 -17.503 -9.562 1.00 94.19 72 THR A C 1
ATOM 508 O O . THR A 1 72 ? 0.627 -18.294 -10.420 1.00 94.19 72 THR A O 1
ATOM 511 N N . LEU A 1 73 ? 0.646 -16.215 -9.567 1.00 92.06 73 LEU A N 1
ATOM 512 C CA . LEU A 1 73 ? -0.228 -15.581 -10.565 1.00 92.06 73 LEU A CA 1
ATOM 513 C C . LEU A 1 73 ? 0.505 -14.523 -11.406 1.00 92.06 73 LEU A C 1
ATOM 515 O O . LEU A 1 73 ? -0.131 -13.688 -12.046 1.00 92.06 73 LEU A O 1
ATOM 519 N N . VAL A 1 74 ? 1.841 -14.509 -11.375 1.00 92.19 74 VAL A N 1
ATOM 520 C CA . VAL A 1 74 ? 2.627 -13.567 -12.179 1.00 92.19 74 VAL A CA 1
ATOM 521 C C . VAL A 1 74 ? 2.636 -14.041 -13.627 1.00 92.19 74 VAL A C 1
ATOM 523 O O . VAL A 1 74 ? 3.099 -15.139 -13.924 1.00 92.19 74 VAL A O 1
ATOM 526 N N . VAL A 1 75 ? 2.144 -13.193 -14.526 1.00 92.94 75 VAL A N 1
ATOM 527 C CA . VAL A 1 75 ? 2.243 -13.398 -15.973 1.00 92.94 75 VAL A CA 1
ATOM 528 C C . VAL A 1 75 ? 3.484 -12.653 -16.466 1.00 92.94 75 VAL A C 1
ATOM 530 O O . VAL A 1 75 ? 3.600 -11.454 -16.193 1.00 92.94 75 VAL A O 1
ATOM 533 N N . PRO A 1 76 ? 4.428 -13.325 -17.151 1.00 89.44 76 PRO A N 1
ATOM 534 C CA . PRO A 1 76 ? 5.566 -12.650 -17.752 1.00 89.44 76 PRO A CA 1
ATOM 535 C C . PRO A 1 76 ? 5.094 -11.550 -18.713 1.00 89.44 76 PRO A C 1
ATOM 537 O O . PRO A 1 76 ? 4.196 -11.804 -19.518 1.00 89.44 76 PRO A O 1
ATOM 540 N N . PRO A 1 77 ? 5.667 -10.339 -18.641 1.00 90.06 77 PRO A N 1
ATOM 541 C CA . PRO A 1 77 ? 5.353 -9.291 -19.598 1.00 90.06 77 PRO A CA 1
ATOM 542 C C . PRO A 1 77 ? 5.788 -9.710 -21.006 1.00 90.06 77 PRO A C 1
ATOM 544 O O . PRO A 1 77 ? 6.899 -10.201 -21.205 1.00 90.06 77 PRO A O 1
ATOM 547 N N . GLU A 1 78 ? 4.911 -9.489 -21.982 1.00 93.25 78 GLU A N 1
ATOM 548 C CA . GLU A 1 78 ? 5.247 -9.593 -23.399 1.00 93.25 78 GLU A CA 1
ATOM 549 C C . GLU A 1 78 ? 5.704 -8.213 -23.876 1.00 93.25 78 GLU A C 1
ATOM 551 O O . GLU A 1 78 ? 4.929 -7.253 -23.890 1.00 93.25 78 GLU A O 1
ATOM 556 N N . TYR A 1 79 ? 6.989 -8.090 -24.198 1.00 90.19 79 TYR A N 1
ATOM 557 C CA . TYR A 1 79 ? 7.552 -6.847 -24.712 1.00 90.19 79 TYR A CA 1
ATOM 558 C C . TYR A 1 79 ? 7.471 -6.827 -26.240 1.00 90.19 79 TYR A C 1
ATOM 560 O O . TYR A 1 79 ? 7.662 -7.871 -26.871 1.00 90.19 79 TYR A O 1
ATOM 568 N N . PRO A 1 80 ? 7.221 -5.658 -26.858 1.00 90.56 80 PRO A N 1
ATOM 569 C CA . PRO A 1 80 ? 7.373 -5.530 -28.298 1.00 90.56 80 PRO A CA 1
ATOM 570 C C . PRO A 1 80 ? 8.824 -5.852 -28.693 1.00 90.56 80 PRO A C 1
ATOM 572 O O . PRO A 1 80 ? 9.738 -5.582 -27.908 1.00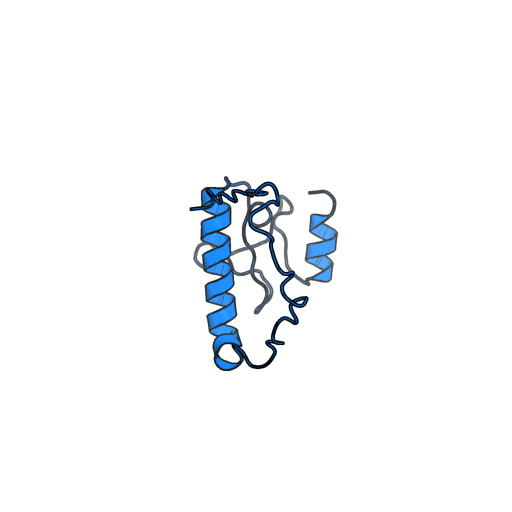 90.56 80 PRO A O 1
ATOM 575 N N . PRO A 1 81 ? 9.054 -6.412 -29.894 1.00 91.31 81 PRO A N 1
ATOM 576 C CA . PRO A 1 81 ? 10.405 -6.643 -30.382 1.00 91.31 81 PRO A CA 1
ATOM 577 C C . PRO A 1 81 ? 11.190 -5.331 -30.384 1.00 91.31 81 PRO A C 1
ATOM 579 O O . PRO A 1 81 ? 10.667 -4.281 -30.768 1.00 91.31 81 PRO A O 1
ATOM 582 N N . GLU A 1 82 ? 12.443 -5.401 -29.943 1.00 88.69 82 GLU A N 1
ATOM 583 C CA . GLU A 1 82 ? 13.349 -4.258 -29.961 1.00 88.69 82 GLU A CA 1
ATOM 584 C C . GLU A 1 82 ? 13.500 -3.741 -31.399 1.00 88.69 82 GLU A C 1
ATOM 586 O O . GLU A 1 82 ? 13.730 -4.513 -32.334 1.00 88.69 82 GLU A O 1
ATOM 591 N N . ALA A 1 83 ? 13.344 -2.430 -31.586 1.00 84.44 83 ALA A N 1
ATOM 592 C CA . ALA A 1 83 ? 13.583 -1.799 -32.876 1.00 84.44 83 ALA A CA 1
ATOM 593 C C . ALA A 1 83 ? 15.095 -1.574 -33.062 1.00 84.44 83 ALA A C 1
ATOM 595 O O . ALA A 1 83 ? 15.750 -1.113 -32.122 1.00 84.44 83 ALA A O 1
ATOM 596 N N . PRO A 1 84 ? 15.665 -1.867 -34.246 1.00 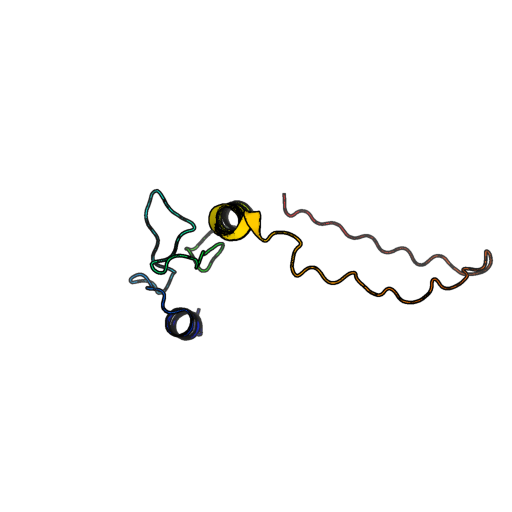83.69 84 PRO A N 1
ATOM 597 C CA . PRO A 1 84 ? 17.044 -1.502 -34.534 1.00 83.69 84 PRO A CA 1
ATOM 598 C C . PRO A 1 84 ? 17.167 0.023 -34.514 1.00 83.69 84 PRO A C 1
ATOM 600 O O . PRO A 1 84 ? 16.409 0.706 -35.194 1.00 83.69 84 PRO A O 1
ATOM 603 N N . VAL A 1 85 ? 18.117 0.539 -33.735 1.00 85.69 85 VAL A N 1
ATOM 604 C CA . VAL A 1 85 ? 18.420 1.974 -33.660 1.00 85.69 85 VAL A CA 1
ATOM 605 C C . VAL A 1 85 ? 19.632 2.247 -34.542 1.00 85.69 85 VAL A C 1
ATOM 607 O O . VAL A 1 85 ? 20.700 1.666 -34.321 1.00 85.69 85 VAL A O 1
ATOM 610 N N . SER A 1 86 ? 19.476 3.098 -35.555 1.00 88.06 86 SER A N 1
ATOM 611 C CA . SER A 1 86 ? 20.594 3.518 -36.405 1.00 88.06 86 SER A CA 1
ATOM 612 C C . SER A 1 86 ? 21.481 4.560 -35.690 1.00 88.06 86 SER A C 1
ATOM 614 O O . SER A 1 86 ? 20.970 5.395 -34.943 1.00 88.06 86 SER A O 1
ATOM 616 N N . PRO A 1 87 ? 22.810 4.570 -35.925 1.00 85.12 87 PRO A N 1
ATOM 617 C CA . PRO A 1 87 ? 23.697 5.631 -35.434 1.00 85.12 87 PRO A CA 1
ATOM 618 C C . PRO A 1 87 ? 23.361 7.032 -35.970 1.00 85.12 87 PRO A C 1
ATOM 620 O O . PRO A 1 87 ? 23.819 8.027 -35.413 1.00 85.12 87 PRO A O 1
ATOM 623 N N . GLU A 1 88 ? 22.600 7.107 -37.063 1.00 89.44 88 GLU A N 1
ATOM 624 C CA . GLU A 1 88 ? 22.139 8.343 -37.694 1.00 89.44 88 GLU A CA 1
ATOM 625 C C . GLU A 1 88 ? 20.818 8.861 -37.091 1.00 89.44 88 GLU A C 1
ATOM 627 O O . GLU A 1 88 ? 20.421 9.993 -37.376 1.00 89.44 88 GLU A O 1
ATOM 632 N N . GLU A 1 89 ? 20.134 8.064 -36.262 1.00 88.75 89 GLU A N 1
ATOM 633 C CA . GLU A 1 89 ? 18.915 8.478 -35.563 1.00 88.75 89 GLU A CA 1
ATOM 634 C C . GLU A 1 89 ? 19.223 9.391 -34.366 1.00 88.75 89 GLU A C 1
ATOM 636 O O . GLU A 1 89 ? 20.134 9.148 -33.573 1.00 88.75 89 GLU A O 1
ATOM 641 N N . GLU A 1 90 ? 18.423 10.447 -34.199 1.00 87.94 90 GLU A N 1
ATOM 642 C CA . GLU A 1 90 ? 18.560 11.379 -33.078 1.00 87.94 90 GLU A CA 1
ATOM 643 C C . GLU A 1 90 ? 18.111 10.718 -31.752 1.00 87.94 90 GLU A C 1
ATOM 645 O O . GLU A 1 90 ? 16.961 10.272 -31.647 1.00 87.94 90 GLU A O 1
ATOM 650 N N . PRO A 1 91 ? 18.966 10.658 -30.708 1.00 87.19 91 PRO A N 1
ATOM 651 C CA . PRO A 1 91 ? 18.625 10.004 -29.449 1.00 87.19 91 PRO A CA 1
ATOM 652 C C . PRO A 1 91 ? 17.431 10.654 -28.745 1.00 87.19 91 PRO A C 1
ATOM 654 O O . PRO A 1 91 ? 17.438 11.843 -28.427 1.00 87.19 91 PRO A O 1
ATOM 657 N N . ARG A 1 92 ? 16.424 9.848 -28.397 1.00 85.81 92 ARG A N 1
ATOM 658 C CA . ARG A 1 92 ? 15.288 10.288 -27.575 1.00 85.81 92 ARG A CA 1
ATOM 659 C C . ARG A 1 92 ? 15.503 9.877 -26.122 1.00 85.81 92 ARG A C 1
ATOM 661 O O . ARG A 1 92 ? 15.254 8.734 -25.750 1.00 85.81 92 ARG A O 1
ATOM 668 N N . VAL A 1 93 ? 15.956 10.817 -25.295 1.00 87.25 93 VAL A N 1
ATOM 669 C CA . VAL A 1 93 ? 16.218 10.579 -23.867 1.00 87.25 93 VAL A CA 1
ATOM 670 C C . VAL A 1 93 ? 14.970 10.880 -23.035 1.00 87.25 93 VAL A C 1
ATOM 672 O O . VAL A 1 93 ? 14.448 11.992 -23.065 1.00 87.25 93 VAL A O 1
ATOM 675 N N . GLY A 1 94 ? 14.510 9.893 -22.264 1.00 87.94 94 GLY A N 1
ATOM 676 C CA . GLY A 1 94 ? 13.503 10.070 -21.217 1.00 87.94 94 GLY A CA 1
ATOM 677 C C . GLY A 1 94 ? 14.141 9.936 -19.836 1.00 87.94 94 GLY A C 1
ATOM 678 O O . GLY A 1 94 ? 14.855 8.969 -19.584 1.00 87.94 94 GLY A O 1
ATOM 679 N N . VAL A 1 95 ? 13.883 10.888 -18.938 1.00 89.75 95 VAL A N 1
ATOM 680 C CA . VAL A 1 95 ? 14.325 10.824 -17.537 1.00 89.75 95 VAL A CA 1
ATOM 681 C C . VAL A 1 95 ? 13.102 10.631 -16.650 1.00 89.75 95 VAL A C 1
ATOM 683 O O . VAL A 1 95 ? 12.171 11.432 -16.693 1.00 89.75 95 VAL A O 1
ATOM 686 N N . PHE A 1 96 ? 13.120 9.581 -15.830 1.00 82.50 96 PHE A N 1
ATOM 687 C CA . PHE A 1 96 ? 12.102 9.327 -14.815 1.00 82.50 96 PHE A CA 1
ATOM 688 C C . PHE A 1 96 ? 12.723 9.489 -13.432 1.00 82.50 96 PHE A C 1
ATOM 690 O O . PHE A 1 96 ? 13.674 8.792 -13.087 1.00 82.50 96 PHE A O 1
ATOM 697 N N . ILE A 1 97 ? 12.175 10.410 -12.642 1.00 81.56 97 ILE A N 1
ATOM 698 C CA . ILE A 1 97 ? 12.600 10.660 -11.265 1.00 81.56 97 ILE A CA 1
ATOM 699 C C . ILE A 1 97 ? 11.404 10.353 -10.367 1.00 81.56 97 ILE A C 1
ATOM 701 O O . ILE A 1 97 ? 10.401 11.059 -10.415 1.00 81.56 97 ILE A O 1
ATOM 705 N N . CYS A 1 98 ? 11.503 9.303 -9.550 1.00 79.00 98 CYS A N 1
ATOM 706 C CA . CYS A 1 98 ? 10.629 9.138 -8.387 1.00 79.00 98 CYS A CA 1
ATOM 707 C C . CYS A 1 98 ? 11.365 9.712 -7.180 1.00 79.00 98 CYS A C 1
ATOM 709 O O . CYS A 1 98 ? 12.463 9.275 -6.848 1.00 79.00 98 CYS A O 1
ATOM 711 N N . SER A 1 99 ? 10.750 10.699 -6.537 1.00 63.41 99 SER A N 1
ATOM 712 C CA . SER A 1 99 ? 11.201 11.302 -5.279 1.00 63.41 99 SER A CA 1
ATOM 713 C C . SER A 1 99 ? 10.320 10.852 -4.110 1.00 63.41 99 SER A C 1
ATOM 715 O O . SER A 1 99 ? 10.050 11.620 -3.197 1.00 63.41 99 SER A O 1
ATOM 717 N N . CYS A 1 100 ? 9.795 9.632 -4.190 1.00 58.50 100 CYS A N 1
ATOM 718 C CA . CYS A 1 100 ? 8.775 9.100 -3.294 1.00 58.50 100 CYS A CA 1
ATOM 719 C C . CYS A 1 100 ? 9.363 8.440 -2.026 1.00 58.50 100 CYS A C 1
ATOM 721 O O . CYS A 1 100 ? 8.691 7.604 -1.435 1.00 58.50 100 CYS A O 1
ATOM 723 N N . GLY A 1 101 ? 10.621 8.729 -1.674 1.00 52.16 101 GLY A N 1
ATOM 724 C CA . GLY A 1 101 ? 11.333 8.129 -0.539 1.00 52.16 101 GLY A CA 1
ATOM 725 C C . GLY A 1 101 ? 11.324 9.026 0.683 1.00 52.16 101 GLY A C 1
ATOM 726 O O . GLY A 1 101 ? 11.641 10.222 0.502 1.00 52.16 101 GLY A O 1
#

Radius of gyration: 20.08 Å; chains: 1; bounding box: 43×32×55 Å